Protein AF-A0A7X7JUJ4-F1 (afdb_monomer_lite)

Sequence (85 aa):
MKHKYHLPDAAWAIAHQQDGVISHKQVSAFGFTRNAIQRVLDDRILWQVTRGLYSVSPDPGWRGLAWGGVILGGDGAALGGRSAG

Structure (mmCIF, N/CA/C/O backbone):
data_AF-A0A7X7JUJ4-F1
#
_entry.id   AF-A0A7X7JUJ4-F1
#
loop_
_atom_site.group_PDB
_atom_site.id
_atom_site.type_symbol
_atom_site.label_atom_id
_atom_site.label_alt_id
_atom_site.label_comp_id
_atom_site.label_asym_id
_atom_site.label_entity_id
_atom_site.label_seq_id
_atom_site.pdbx_PDB_ins_code
_atom_site.Cartn_x
_atom_site.Cartn_y
_atom_site.Cartn_z
_atom_site.occupancy
_atom_site.B_iso_or_equiv
_atom_site.auth_seq_id
_atom_site.auth_comp_id
_atom_site.auth_asym_id
_atom_site.auth_atom_id
_atom_site.pdbx_PDB_model_num
ATOM 1 N N . MET A 1 1 ? -6.370 11.921 24.123 1.00 39.56 1 MET A N 1
ATOM 2 C CA . MET A 1 1 ? -5.219 11.124 23.637 1.00 39.56 1 MET A CA 1
ATOM 3 C C . MET A 1 1 ? -5.567 10.606 22.246 1.00 39.56 1 MET A C 1
ATOM 5 O O . MET A 1 1 ? -6.577 9.931 22.111 1.00 39.56 1 MET A O 1
ATOM 9 N N . LYS A 1 2 ? -4.840 11.019 21.197 1.00 46.22 2 LYS A N 1
ATOM 10 C CA . LYS A 1 2 ? -5.119 10.600 19.811 1.00 46.22 2 LYS A CA 1
ATOM 11 C C . LYS A 1 2 ? -4.566 9.186 19.609 1.00 46.22 2 LYS A C 1
ATOM 13 O O . LYS A 1 2 ? -3.361 8.995 19.736 1.00 46.22 2 LYS A O 1
ATOM 18 N N . HIS A 1 3 ? -5.430 8.216 19.315 1.00 48.41 3 HIS A N 1
ATOM 19 C CA . HIS A 1 3 ? -5.006 6.905 18.823 1.00 48.41 3 HIS A CA 1
ATOM 20 C C . HIS A 1 3 ? -4.240 7.156 17.517 1.00 48.41 3 HIS A C 1
ATOM 22 O O . HIS A 1 3 ? -4.852 7.579 16.536 1.00 48.41 3 HIS A O 1
ATOM 28 N N . LYS A 1 4 ? -2.910 6.990 17.517 1.00 56.38 4 LYS A N 1
ATOM 29 C CA . LYS A 1 4 ? -2.144 6.929 16.268 1.00 56.38 4 LYS A CA 1
ATOM 30 C C . LYS A 1 4 ? -2.661 5.685 15.557 1.00 56.38 4 LYS A C 1
ATOM 32 O O . LYS A 1 4 ? -2.443 4.581 16.052 1.00 56.38 4 LYS A O 1
ATOM 37 N N . TYR A 1 5 ? -3.444 5.855 14.497 1.00 65.00 5 TYR A N 1
ATOM 38 C CA . TYR A 1 5 ? -3.828 4.715 13.676 1.00 65.00 5 TYR A CA 1
ATOM 39 C C . TYR A 1 5 ? -2.535 4.126 13.137 1.00 65.00 5 TYR A C 1
ATOM 41 O O . TYR A 1 5 ? -1.774 4.845 12.520 1.00 65.00 5 TYR A O 1
ATOM 49 N N . HIS A 1 6 ? -2.237 2.868 13.421 1.00 76.06 6 HIS A N 1
ATOM 50 C CA . HIS A 1 6 ? -1.103 2.194 12.803 1.00 76.06 6 HIS A CA 1
ATOM 51 C C . HIS A 1 6 ? -1.629 1.329 11.659 1.00 76.06 6 HI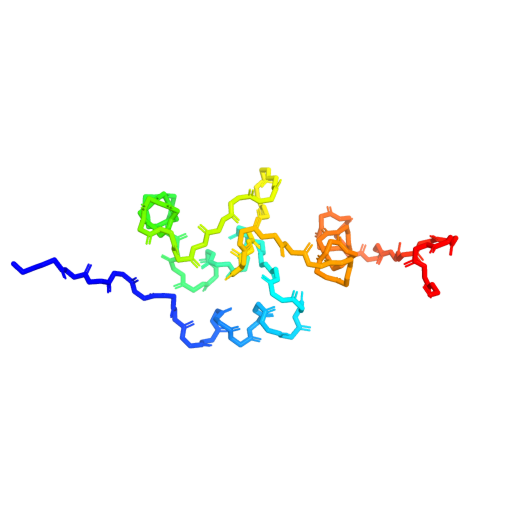S A C 1
ATOM 53 O O . HIS A 1 6 ? -2.701 0.720 11.761 1.00 76.06 6 HIS A O 1
ATOM 59 N N . LEU A 1 7 ? -0.880 1.254 10.566 1.00 83.44 7 LEU A N 1
ATOM 60 C CA . LEU A 1 7 ? -1.099 0.186 9.601 1.00 83.44 7 LEU A CA 1
ATOM 61 C C . LEU A 1 7 ? -0.768 -1.152 10.307 1.00 83.44 7 LEU A C 1
ATOM 63 O O . LEU A 1 7 ? 0.241 -1.201 11.009 1.00 83.44 7 LEU A O 1
ATOM 67 N N . PRO A 1 8 ? -1.595 -2.207 10.201 1.00 89.19 8 PRO A N 1
ATOM 68 C CA . PRO A 1 8 ? -1.287 -3.514 10.770 1.00 89.19 8 PRO A CA 1
ATOM 69 C C . PRO A 1 8 ? 0.038 -4.047 10.231 1.00 89.19 8 PRO A C 1
ATOM 71 O O . PRO A 1 8 ? 0.334 -3.856 9.050 1.00 89.19 8 PRO A O 1
ATOM 74 N N . ASP A 1 9 ? 0.781 -4.788 11.049 1.00 90.56 9 ASP A N 1
ATOM 75 C CA . ASP A 1 9 ? 2.091 -5.335 10.665 1.00 90.56 9 ASP A CA 1
ATOM 76 C C . ASP A 1 9 ? 2.026 -6.170 9.379 1.00 90.56 9 ASP A C 1
ATOM 78 O O . ASP A 1 9 ? 2.905 -6.085 8.527 1.00 90.56 9 ASP A O 1
ATOM 82 N N . ALA A 1 10 ? 0.937 -6.918 9.176 1.00 91.62 10 ALA A N 1
ATOM 83 C CA . ALA A 1 10 ? 0.723 -7.694 7.955 1.00 91.62 10 ALA A CA 1
ATOM 84 C C . ALA A 1 10 ? 0.539 -6.815 6.701 1.00 91.62 10 ALA A C 1
ATOM 86 O O . ALA A 1 10 ? 1.030 -7.156 5.624 1.00 91.62 10 ALA A O 1
ATOM 87 N N . ALA A 1 11 ? -0.127 -5.665 6.831 1.00 92.19 11 ALA A N 1
ATOM 88 C CA . ALA A 1 11 ? -0.279 -4.710 5.736 1.00 92.19 11 ALA A CA 1
ATOM 89 C C . ALA A 1 11 ? 1.047 -3.987 5.446 1.00 92.19 11 ALA A C 1
ATOM 91 O O . ALA A 1 11 ? 1.395 -3.799 4.281 1.00 92.19 11 ALA A O 1
ATOM 92 N N . TRP A 1 12 ? 1.821 -3.659 6.486 1.00 93.00 12 TRP A N 1
ATOM 93 C CA . TRP A 1 12 ? 3.194 -3.168 6.340 1.00 93.00 12 TRP A CA 1
ATOM 94 C C . TRP A 1 12 ? 4.085 -4.172 5.609 1.00 93.00 12 TRP A C 1
ATOM 96 O O . TRP A 1 12 ? 4.793 -3.798 4.676 1.00 93.00 12 TRP A O 1
ATOM 106 N N . ALA A 1 13 ? 4.027 -5.449 5.988 1.00 94.00 13 ALA A N 1
ATOM 107 C CA . ALA A 1 13 ? 4.817 -6.502 5.363 1.00 94.00 13 ALA A CA 1
ATOM 108 C C . ALA A 1 13 ? 4.497 -6.654 3.869 1.00 94.00 13 ALA A C 1
ATOM 110 O O . ALA A 1 13 ? 5.415 -6.778 3.061 1.00 94.00 13 ALA A O 1
ATOM 111 N N . ILE A 1 14 ? 3.216 -6.591 3.488 1.00 94.75 14 ILE A N 1
ATOM 112 C CA . ILE A 1 14 ? 2.806 -6.619 2.077 1.00 94.75 14 ILE A CA 1
ATOM 113 C C . ILE A 1 14 ? 3.338 -5.402 1.328 1.00 94.75 14 ILE A C 1
ATOM 115 O O . ILE A 1 14 ? 3.937 -5.571 0.269 1.00 94.75 14 ILE A O 1
ATOM 119 N N . ALA A 1 15 ? 3.182 -4.199 1.889 1.00 94.81 15 ALA A N 1
ATOM 120 C CA . ALA A 1 15 ? 3.707 -2.994 1.261 1.00 94.81 15 ALA A CA 1
ATOM 121 C C . ALA A 1 15 ? 5.221 -3.112 1.030 1.00 94.81 15 ALA A C 1
ATOM 123 O O . ALA A 1 15 ? 5.695 -2.846 -0.067 1.00 94.81 15 ALA A O 1
ATOM 124 N N . HIS A 1 16 ? 5.981 -3.595 2.017 1.00 94.00 16 HIS A N 1
ATOM 125 C CA . HIS A 1 16 ? 7.423 -3.810 1.876 1.00 94.00 16 HIS A CA 1
ATOM 126 C C . HIS A 1 16 ? 7.795 -4.855 0.818 1.00 94.00 16 HIS A C 1
ATOM 128 O O . HIS A 1 16 ? 8.741 -4.635 0.065 1.00 94.00 16 HIS A O 1
ATOM 134 N N . GLN A 1 17 ? 7.057 -5.965 0.717 1.00 94.31 17 GLN A N 1
ATOM 135 C CA . GLN A 1 17 ? 7.275 -6.963 -0.341 1.00 94.31 17 GLN A CA 1
ATOM 136 C C . GLN A 1 17 ? 7.028 -6.390 -1.743 1.00 94.31 17 GLN A C 1
ATOM 138 O O . GLN A 1 17 ? 7.628 -6.846 -2.714 1.00 94.31 17 GLN A O 1
ATOM 143 N N . GLN A 1 18 ? 6.178 -5.369 -1.837 1.00 95.00 18 GLN A N 1
ATOM 144 C CA . GLN A 1 18 ? 5.823 -4.662 -3.065 1.00 95.00 18 GLN A CA 1
ATOM 145 C C . GLN A 1 18 ? 6.554 -3.317 -3.190 1.00 95.00 18 GLN A C 1
ATOM 147 O O . GLN A 1 18 ? 6.044 -2.383 -3.799 1.00 95.00 18 GLN A O 1
ATOM 152 N N . ASP A 1 19 ? 7.748 -3.203 -2.602 1.00 95.88 19 ASP A N 1
ATOM 153 C CA . ASP A 1 19 ? 8.612 -2.017 -2.698 1.00 95.88 19 ASP A CA 1
ATOM 154 C C . ASP A 1 19 ? 7.923 -0.713 -2.242 1.00 95.88 19 ASP A C 1
ATOM 156 O O . ASP A 1 19 ? 8.034 0.358 -2.835 1.00 95.88 19 ASP A O 1
ATOM 160 N N . GLY A 1 20 ? 7.169 -0.820 -1.152 1.00 95.75 20 GLY A N 1
ATOM 161 C CA . GLY A 1 20 ? 6.540 0.297 -0.461 1.00 95.75 20 GLY A CA 1
ATOM 162 C C . GLY A 1 20 ? 5.150 0.682 -0.960 1.00 95.75 20 GLY A C 1
ATOM 163 O O . GLY A 1 20 ? 4.604 1.655 -0.439 1.00 95.75 20 GLY A O 1
ATOM 164 N N . VAL A 1 21 ? 4.547 -0.048 -1.906 1.00 97.12 21 VAL A N 1
ATOM 165 C CA . VAL A 1 21 ? 3.178 0.232 -2.378 1.00 97.12 21 VAL A CA 1
ATOM 166 C C . VAL A 1 21 ? 2.171 -0.844 -1.982 1.00 97.12 21 VAL A C 1
ATOM 168 O O . VAL A 1 21 ? 2.505 -2.011 -1.836 1.00 97.12 21 VAL A O 1
ATOM 171 N N . ILE A 1 22 ? 0.908 -0.455 -1.813 1.00 96.12 22 ILE A N 1
ATOM 172 C CA . ILE A 1 22 ? -0.187 -1.360 -1.452 1.00 96.12 22 ILE A CA 1
ATOM 173 C C . ILE A 1 22 ? -1.515 -0.873 -2.040 1.00 96.12 22 ILE A C 1
ATOM 175 O O . ILE A 1 22 ? -1.798 0.326 -2.090 1.00 96.12 22 ILE A O 1
ATOM 179 N N . SER A 1 23 ? -2.359 -1.797 -2.496 1.00 96.00 23 SER A N 1
ATOM 180 C CA . SER A 1 23 ? -3.681 -1.459 -3.038 1.00 96.00 23 SER A CA 1
ATOM 181 C C . SER A 1 23 ? -4.753 -1.307 -1.967 1.00 96.00 23 SER A C 1
ATOM 183 O O . SER A 1 23 ? -4.691 -1.901 -0.889 1.00 96.00 23 SER A O 1
ATOM 185 N N . HIS A 1 24 ? -5.827 -0.607 -2.333 1.00 94.06 24 HIS A N 1
ATOM 186 C CA . HIS A 1 24 ? -7.070 -0.558 -1.566 1.00 94.06 24 HIS A CA 1
ATOM 187 C C . HIS A 1 24 ? -7.606 -1.958 -1.240 1.00 94.06 24 HIS A C 1
ATOM 189 O O . HIS A 1 24 ? -7.980 -2.222 -0.102 1.00 94.06 24 HIS A O 1
ATOM 195 N N . LYS A 1 25 ? -7.623 -2.880 -2.214 1.00 93.06 25 LYS A N 1
ATOM 196 C CA . LYS A 1 25 ? -8.113 -4.253 -2.005 1.00 93.06 25 LYS A CA 1
ATOM 197 C C . LYS A 1 25 ? -7.313 -4.974 -0.915 1.00 93.06 25 LYS A C 1
ATOM 199 O O . LYS A 1 25 ? -7.908 -5.641 -0.074 1.00 93.06 25 LYS A O 1
ATOM 204 N N . GLN A 1 26 ? -5.990 -4.810 -0.908 1.00 94.12 26 GLN A N 1
ATOM 205 C CA . GLN A 1 26 ? -5.111 -5.435 0.081 1.00 94.12 26 GLN A CA 1
ATOM 206 C C . GLN A 1 26 ? -5.295 -4.838 1.475 1.00 94.12 26 GLN A C 1
ATOM 208 O O . GLN A 1 26 ? -5.489 -5.595 2.418 1.00 94.12 26 GLN A O 1
ATOM 213 N N . VAL A 1 27 ? -5.314 -3.507 1.630 1.00 92.75 27 VAL A N 1
ATOM 214 C CA . VAL A 1 27 ? -5.565 -2.911 2.957 1.00 92.75 27 VAL A CA 1
ATOM 215 C C . VAL A 1 27 ? -6.963 -3.260 3.475 1.00 92.75 27 VAL A C 1
ATOM 217 O O . VAL A 1 27 ? -7.123 -3.568 4.657 1.00 92.75 27 VAL A O 1
ATOM 220 N N . SER A 1 28 ? -7.980 -3.295 2.606 1.00 92.12 28 SER A N 1
ATOM 221 C CA . SER A 1 28 ? -9.339 -3.686 2.994 1.00 92.12 28 SER A CA 1
ATOM 222 C C . SER A 1 28 ? -9.442 -5.146 3.439 1.00 92.12 28 SER A C 1
ATOM 224 O O . SER A 1 28 ? -10.275 -5.440 4.293 1.00 92.12 28 SER A O 1
ATOM 226 N N . ALA A 1 29 ? -8.578 -6.043 2.950 1.00 92.88 29 ALA A N 1
ATOM 227 C CA . ALA A 1 29 ? -8.503 -7.421 3.443 1.00 92.88 29 ALA A CA 1
ATOM 228 C C . ALA A 1 29 ? -8.074 -7.502 4.924 1.00 92.88 29 ALA A C 1
ATOM 230 O O . ALA A 1 29 ? -8.398 -8.473 5.601 1.00 92.88 29 ALA A O 1
ATOM 231 N N . PHE A 1 30 ? -7.427 -6.455 5.451 1.00 90.62 30 PHE A N 1
ATOM 232 C CA . PHE A 1 30 ? -7.095 -6.300 6.874 1.00 90.62 30 PHE A CA 1
ATOM 233 C C . PHE A 1 30 ? -8.115 -5.454 7.651 1.00 90.62 30 PHE A C 1
ATOM 235 O O . PHE A 1 30 ? -7.822 -4.975 8.744 1.00 90.62 30 PHE A O 1
ATOM 242 N N . GLY A 1 31 ? -9.308 -5.227 7.093 1.00 88.50 31 GLY A N 1
ATOM 243 C CA . GLY A 1 31 ? -10.376 -4.474 7.752 1.00 88.50 31 GLY A CA 1
ATOM 244 C C . GLY A 1 31 ? -10.283 -2.952 7.597 1.00 88.50 31 GLY A C 1
ATOM 245 O O . GLY A 1 31 ? -11.009 -2.226 8.279 1.00 88.50 31 GLY A O 1
ATOM 246 N N . PHE A 1 32 ? -9.434 -2.434 6.698 1.00 90.81 32 PHE A N 1
ATOM 247 C CA . PHE A 1 32 ? -9.405 -0.997 6.418 1.00 90.81 32 PHE A CA 1
ATOM 248 C C . PHE A 1 32 ? -10.650 -0.573 5.642 1.00 90.81 32 PHE A C 1
ATOM 250 O O . PHE A 1 32 ? -10.817 -0.864 4.454 1.00 90.81 32 PHE A O 1
ATOM 257 N N . THR A 1 33 ? -11.513 0.162 6.335 1.00 90.75 33 THR A N 1
ATOM 258 C CA . THR A 1 33 ? -12.638 0.878 5.737 1.00 90.75 33 THR A CA 1
ATOM 259 C C . THR A 1 33 ? -12.157 2.150 5.042 1.00 90.75 33 THR A C 1
ATOM 261 O O . THR A 1 33 ? -11.072 2.660 5.320 1.00 90.75 33 THR A O 1
ATOM 264 N N . ARG A 1 34 ? -13.008 2.739 4.195 1.00 89.50 34 ARG A N 1
ATOM 265 C CA . ARG A 1 34 ? -12.730 4.031 3.546 1.00 89.50 34 ARG A CA 1
ATOM 266 C C . ARG A 1 34 ? -12.344 5.127 4.547 1.00 89.50 34 ARG A C 1
ATOM 268 O O . ARG A 1 34 ? -11.435 5.904 4.279 1.00 89.50 34 ARG A O 1
ATOM 275 N N . ASN A 1 35 ? -13.007 5.167 5.703 1.00 91.69 35 ASN A N 1
ATOM 276 C CA . ASN A 1 35 ? -12.730 6.158 6.744 1.00 91.69 35 ASN A CA 1
ATOM 277 C C . ASN A 1 35 ? -11.383 5.897 7.431 1.00 91.69 35 ASN A C 1
ATOM 279 O O . ASN A 1 35 ? -10.660 6.844 7.722 1.00 91.69 35 ASN A O 1
ATOM 283 N N . ALA A 1 36 ? -11.025 4.627 7.660 1.00 91.56 36 ALA A N 1
ATOM 284 C CA . ALA A 1 36 ? -9.713 4.265 8.195 1.00 91.56 36 ALA A CA 1
ATOM 285 C C . ALA A 1 36 ? -8.590 4.637 7.215 1.00 91.56 36 ALA A C 1
ATOM 287 O O . ALA A 1 36 ? -7.580 5.192 7.635 1.00 91.56 36 ALA A O 1
ATOM 288 N N . ILE A 1 37 ? -8.803 4.403 5.914 1.00 91.94 37 ILE A N 1
ATOM 289 C CA . ILE A 1 37 ? -7.870 4.803 4.853 1.00 91.94 37 ILE A CA 1
ATOM 290 C C . ILE A 1 37 ? -7.702 6.321 4.833 1.00 91.94 37 ILE A C 1
ATOM 292 O O . ILE A 1 37 ? -6.577 6.801 4.883 1.00 91.94 37 ILE A O 1
ATOM 296 N N . GLN A 1 38 ? -8.802 7.081 4.814 1.00 92.50 38 GLN A N 1
ATOM 297 C CA . GLN A 1 38 ? -8.722 8.543 4.834 1.00 92.50 38 GLN A CA 1
ATOM 298 C C . GLN A 1 38 ? -7.912 9.031 6.036 1.00 92.50 38 GLN A C 1
ATOM 300 O O . GLN A 1 38 ? -7.039 9.874 5.892 1.00 92.50 38 GLN A O 1
ATOM 305 N N . ARG A 1 39 ? -8.126 8.423 7.203 1.00 91.69 39 ARG A N 1
ATOM 306 C CA . ARG A 1 39 ? -7.413 8.796 8.419 1.00 91.69 39 ARG A CA 1
ATOM 307 C C . ARG A 1 39 ? -5.914 8.512 8.357 1.00 91.69 39 ARG A C 1
ATOM 309 O O . ARG A 1 39 ? -5.142 9.354 8.792 1.00 91.69 39 ARG A O 1
ATOM 316 N N . VAL A 1 40 ? -5.483 7.381 7.789 1.00 92.31 40 VAL A N 1
ATOM 317 C CA . VAL A 1 40 ? -4.040 7.118 7.608 1.00 92.31 40 VAL A CA 1
ATOM 318 C C . VAL A 1 40 ? -3.399 7.989 6.523 1.00 92.31 40 VAL A C 1
ATOM 320 O O . VAL A 1 40 ? -2.197 8.240 6.599 1.00 92.31 40 VAL A O 1
ATOM 323 N N . LEU A 1 41 ? -4.175 8.484 5.552 1.00 93.75 41 LEU A N 1
ATOM 324 C CA . LEU A 1 41 ? -3.713 9.511 4.611 1.00 93.75 41 LEU A CA 1
ATOM 325 C C . LEU A 1 41 ? -3.549 10.866 5.314 1.00 93.75 41 LEU A C 1
ATOM 327 O O . LEU A 1 41 ? -2.514 11.514 5.171 1.00 93.75 41 LEU A O 1
ATOM 331 N N . ASP A 1 42 ? -4.536 11.266 6.119 1.00 94.38 42 ASP A N 1
ATOM 332 C CA . ASP A 1 42 ? -4.514 12.521 6.880 1.00 94.38 42 ASP A CA 1
ATOM 333 C C . ASP A 1 42 ? -3.363 12.534 7.904 1.00 94.38 42 ASP A C 1
ATOM 335 O O . ASP A 1 42 ? -2.665 13.539 8.056 1.00 94.38 42 ASP A O 1
ATOM 339 N N . ASP A 1 43 ? -3.114 11.391 8.551 1.00 92.69 43 ASP A N 1
ATOM 340 C CA . ASP A 1 43 ? -2.016 11.182 9.501 1.00 92.69 43 ASP A CA 1
ATOM 341 C C . ASP A 1 43 ? -0.646 10.988 8.809 1.00 92.69 43 ASP A C 1
ATOM 343 O O . ASP A 1 43 ? 0.367 10.837 9.495 1.00 92.69 43 ASP A O 1
ATOM 347 N N . ARG A 1 44 ? -0.588 11.024 7.466 1.00 93.81 44 ARG A N 1
ATOM 348 C CA . ARG A 1 44 ? 0.627 10.842 6.641 1.00 93.81 44 ARG A CA 1
ATOM 349 C C . ARG A 1 44 ? 1.390 9.552 6.944 1.00 93.81 44 ARG A C 1
ATOM 351 O O . ARG A 1 44 ? 2.615 9.536 7.026 1.00 93.81 44 ARG A O 1
ATOM 358 N N . ILE A 1 45 ? 0.646 8.474 7.135 1.00 93.56 45 ILE A N 1
ATOM 359 C CA . ILE A 1 45 ? 1.183 7.114 7.272 1.00 93.56 45 ILE A CA 1
ATOM 360 C C . ILE A 1 45 ? 1.220 6.438 5.906 1.00 93.56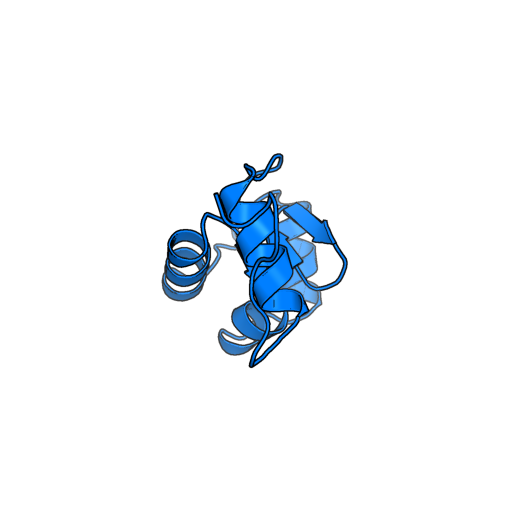 45 ILE A C 1
ATOM 362 O O . ILE A 1 45 ? 2.125 5.661 5.615 1.00 93.56 45 ILE A O 1
ATOM 366 N N . LEU A 1 46 ? 0.234 6.759 5.071 1.00 94.81 46 LEU A N 1
ATOM 367 C CA . LEU A 1 46 ? 0.221 6.428 3.659 1.00 94.81 46 LEU A CA 1
ATOM 368 C C . LEU A 1 46 ? 0.104 7.705 2.829 1.00 94.81 46 LEU A C 1
ATOM 370 O O . LEU A 1 46 ? -0.478 8.701 3.258 1.00 94.81 46 LEU A O 1
ATOM 374 N N . TRP A 1 47 ? 0.594 7.629 1.600 1.00 96.62 47 TRP A N 1
ATOM 375 C CA . TRP A 1 47 ? 0.436 8.642 0.569 1.00 96.62 47 TRP A CA 1
ATOM 376 C C . TRP A 1 47 ? -0.301 8.039 -0.614 1.00 96.62 47 TRP A C 1
ATOM 378 O O . TRP A 1 47 ? -0.060 6.897 -1.003 1.00 96.62 47 TRP A O 1
ATOM 388 N N . GLN A 1 48 ? -1.230 8.792 -1.189 1.00 96.44 48 GLN A N 1
ATOM 389 C CA . GLN A 1 48 ? -1.948 8.337 -2.368 1.00 96.44 48 GLN A CA 1
ATOM 390 C C . GLN A 1 48 ? -1.061 8.495 -3.606 1.00 96.44 48 GLN A C 1
ATOM 392 O O . GLN A 1 48 ? -0.683 9.611 -3.948 1.00 96.44 48 GLN A O 1
ATOM 397 N N . VAL A 1 49 ? -0.776 7.386 -4.294 1.00 95.56 49 VAL A N 1
ATOM 398 C CA . VAL A 1 49 ? -0.063 7.399 -5.584 1.00 95.56 49 VAL A CA 1
ATOM 399 C C . VAL A 1 49 ? -1.059 7.658 -6.712 1.00 95.56 49 VAL A C 1
ATOM 401 O O . VAL A 1 49 ? -0.887 8.547 -7.537 1.00 95.56 49 VAL A O 1
ATOM 404 N N . THR A 1 50 ? -2.153 6.896 -6.714 1.00 94.12 50 THR A N 1
ATOM 405 C CA . THR A 1 50 ? -3.322 7.098 -7.578 1.00 94.12 50 THR A CA 1
ATOM 406 C C . THR A 1 50 ? -4.561 6.524 -6.889 1.00 94.12 50 THR A C 1
ATOM 408 O O . THR A 1 50 ? -4.496 6.008 -5.771 1.00 94.12 50 THR A O 1
ATOM 411 N N . ARG A 1 51 ? -5.743 6.636 -7.496 1.00 90.94 51 ARG A N 1
ATOM 412 C CA . ARG A 1 51 ? -6.966 6.067 -6.922 1.00 90.94 51 ARG A CA 1
ATOM 413 C C . ARG A 1 51 ? -6.809 4.552 -6.746 1.00 90.94 51 ARG A C 1
ATOM 415 O O . ARG A 1 51 ? -6.665 3.823 -7.717 1.00 90.94 51 ARG A O 1
ATOM 422 N N . GLY A 1 52 ? -6.904 4.094 -5.499 1.00 92.44 52 GLY A N 1
ATOM 423 C CA . GLY A 1 52 ? -6.830 2.673 -5.154 1.00 92.44 52 GLY A CA 1
ATOM 424 C C . GLY A 1 52 ? -5.414 2.125 -4.951 1.00 92.44 52 GLY A C 1
ATOM 425 O O . GLY A 1 52 ? -5.295 0.935 -4.668 1.00 92.44 52 GLY A O 1
ATOM 426 N N . LEU A 1 53 ? -4.378 2.967 -5.042 1.00 95.94 53 LEU A N 1
ATOM 427 C CA . LEU A 1 53 ? -2.984 2.60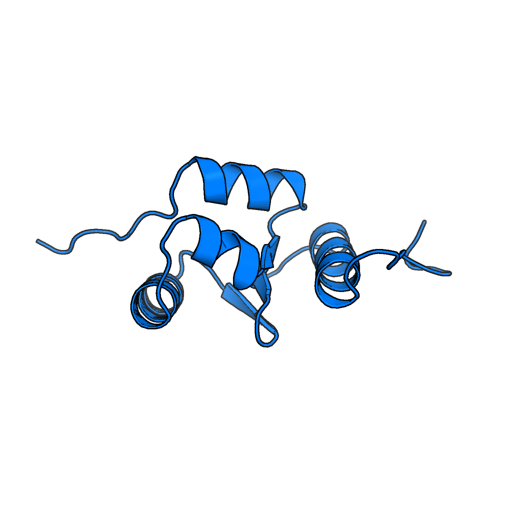9 -4.782 1.00 95.94 53 LEU A CA 1
ATOM 428 C C . LEU A 1 53 ? -2.343 3.619 -3.826 1.00 95.94 53 LEU A C 1
ATOM 430 O O . LEU A 1 53 ? -2.407 4.834 -4.038 1.00 95.94 53 LEU A O 1
ATOM 434 N N . TYR A 1 54 ? -1.693 3.099 -2.795 1.00 97.00 54 TYR A N 1
ATOM 435 C CA . TYR A 1 54 ? -1.078 3.875 -1.729 1.00 97.00 54 TYR A CA 1
ATOM 436 C C . TYR A 1 54 ? 0.391 3.491 -1.566 1.00 97.00 54 TYR A C 1
ATOM 438 O O . TYR A 1 54 ? 0.787 2.387 -1.927 1.00 97.00 54 TYR A O 1
ATOM 446 N N . SER A 1 55 ? 1.182 4.402 -1.013 1.00 96.81 55 SER A N 1
ATOM 447 C CA . SER A 1 55 ? 2.609 4.241 -0.745 1.00 96.81 55 SER A CA 1
ATOM 448 C C . SER A 1 55 ? 2.909 4.534 0.721 1.00 96.81 55 SER A C 1
ATOM 450 O O . SER A 1 55 ? 2.251 5.381 1.321 1.00 96.81 55 SER A O 1
ATOM 452 N N . VAL A 1 56 ? 3.915 3.871 1.287 1.00 95.25 56 VAL A N 1
ATOM 453 C CA . VAL A 1 56 ? 4.475 4.163 2.623 1.00 95.25 56 VAL A CA 1
ATOM 454 C C . VAL A 1 56 ? 5.542 5.268 2.596 1.00 95.25 56 VAL A C 1
ATOM 456 O O . VAL A 1 56 ? 6.123 5.600 3.625 1.00 95.25 56 VAL A O 1
ATOM 459 N N . SER A 1 57 ? 5.813 5.828 1.414 1.00 94.06 57 SER A N 1
ATOM 460 C CA . SER A 1 57 ? 6.679 6.989 1.181 1.00 94.06 57 SER A CA 1
ATOM 461 C C . SER A 1 57 ? 5.932 8.043 0.349 1.00 94.06 57 SER A C 1
ATOM 463 O O . SER A 1 57 ? 5.209 7.663 -0.579 1.00 94.06 57 SER A O 1
ATOM 465 N N . PRO A 1 58 ? 6.116 9.353 0.607 1.00 94.88 58 PRO A N 1
ATOM 466 C CA . PRO A 1 58 ? 5.571 10.414 -0.245 1.00 94.88 58 PRO A CA 1
ATOM 467 C C . PRO A 1 58 ? 6.106 10.382 -1.680 1.00 94.88 58 PRO A C 1
ATOM 469 O O . PRO A 1 58 ? 5.430 10.864 -2.582 1.00 94.88 58 PRO A O 1
ATOM 472 N N . ASP A 1 59 ? 7.298 9.821 -1.875 1.00 94.38 59 ASP A N 1
ATOM 473 C CA . ASP A 1 59 ? 7.963 9.701 -3.169 1.00 94.38 59 ASP A CA 1
ATOM 474 C C . ASP A 1 59 ? 8.385 8.234 -3.366 1.00 94.38 59 ASP A C 1
ATOM 476 O O . ASP A 1 59 ? 9.447 7.819 -2.885 1.00 94.38 59 ASP A O 1
ATOM 480 N N . PRO A 1 60 ? 7.506 7.379 -3.924 1.00 93.25 60 PRO A N 1
ATOM 481 C CA . PRO A 1 60 ? 7.861 5.998 -4.215 1.00 93.25 60 PRO A CA 1
ATOM 482 C C . PRO A 1 60 ? 8.877 5.956 -5.358 1.00 93.25 60 PRO A C 1
ATOM 484 O O . PRO A 1 60 ? 8.668 6.533 -6.424 1.00 93.25 60 PRO A O 1
ATOM 487 N N . GLY A 1 61 ? 9.965 5.215 -5.152 1.00 93.56 61 GLY A N 1
ATOM 488 C CA . GLY A 1 61 ? 10.952 4.981 -6.199 1.00 93.56 61 GLY A CA 1
ATOM 489 C C . GLY A 1 61 ? 10.374 4.201 -7.384 1.00 93.56 61 GLY A C 1
ATOM 490 O O . GLY A 1 61 ? 9.267 3.658 -7.340 1.00 93.56 61 GLY A O 1
ATOM 491 N N . TRP A 1 62 ? 11.166 4.087 -8.450 1.00 93.25 62 TRP A N 1
ATOM 492 C CA . TRP A 1 62 ? 10.751 3.405 -9.680 1.00 93.25 62 TRP A CA 1
ATOM 493 C C . TRP A 1 62 ? 10.222 1.981 -9.444 1.00 93.25 62 TRP A C 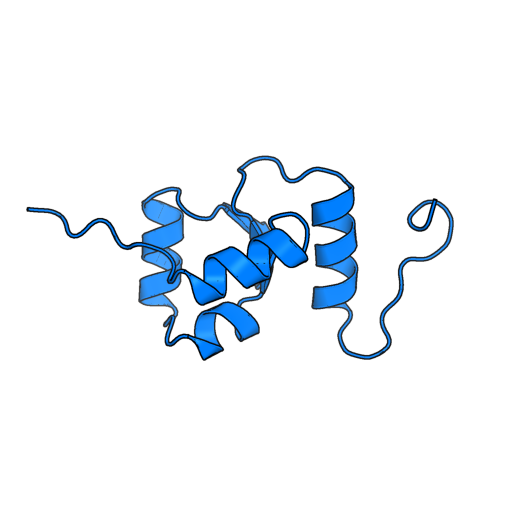1
ATOM 495 O O . TRP A 1 62 ? 9.224 1.602 -10.048 1.00 93.25 62 TRP A O 1
ATOM 505 N N . ARG A 1 63 ? 10.840 1.208 -8.540 1.00 93.19 63 ARG A N 1
ATOM 506 C CA . ARG A 1 63 ? 10.427 -0.173 -8.235 1.00 93.19 63 ARG A CA 1
ATOM 507 C C . ARG A 1 63 ? 9.029 -0.215 -7.611 1.00 93.19 63 ARG A C 1
ATOM 509 O O . ARG A 1 63 ? 8.204 -1.016 -8.046 1.00 93.19 63 ARG A O 1
ATOM 516 N N . GLY A 1 64 ? 8.732 0.683 -6.671 1.00 92.81 64 GLY A N 1
ATOM 517 C CA . GLY A 1 64 ? 7.389 0.866 -6.115 1.00 92.81 64 GLY A CA 1
ATOM 518 C C . GLY A 1 64 ? 6.361 1.286 -7.170 1.00 92.81 64 GLY A C 1
ATOM 519 O O . GLY A 1 64 ? 5.262 0.736 -7.222 1.00 92.81 64 GLY A O 1
ATOM 520 N N . LEU A 1 65 ? 6.718 2.200 -8.079 1.00 93.81 65 LEU A N 1
ATOM 521 C CA . LEU A 1 65 ? 5.841 2.582 -9.196 1.00 93.81 65 LEU A CA 1
ATOM 522 C C . LEU A 1 65 ? 5.582 1.413 -10.159 1.00 93.81 65 LEU A C 1
ATOM 524 O O . LEU A 1 65 ? 4.450 1.217 -10.605 1.00 93.81 65 LEU A O 1
ATOM 528 N N . ALA A 1 66 ? 6.607 0.615 -10.447 1.00 94.12 66 ALA A N 1
ATOM 529 C CA . ALA A 1 66 ? 6.515 -0.566 -11.291 1.00 94.12 66 ALA A CA 1
ATOM 530 C C . ALA A 1 66 ? 5.597 -1.632 -10.662 1.00 94.12 66 ALA A C 1
ATOM 532 O O . ALA A 1 66 ? 4.677 -2.124 -11.320 1.00 94.12 66 ALA A O 1
ATOM 533 N N . TRP A 1 67 ? 5.756 -1.903 -9.363 1.00 93.88 67 TRP A N 1
ATOM 534 C CA . TRP A 1 67 ? 4.809 -2.717 -8.595 1.00 93.88 67 TRP A CA 1
ATOM 535 C C . TRP A 1 67 ? 3.393 -2.154 -8.644 1.00 93.88 67 TRP A C 1
ATOM 537 O O . TRP A 1 67 ? 2.445 -2.904 -8.864 1.00 93.88 67 TRP A O 1
ATOM 547 N N . GLY A 1 68 ? 3.243 -0.837 -8.509 1.00 92.56 68 GLY A N 1
ATOM 548 C CA . GLY A 1 68 ? 1.965 -0.149 -8.655 1.00 92.56 68 GLY A CA 1
ATOM 549 C C . GLY A 1 68 ? 1.287 -0.450 -9.990 1.00 92.56 68 GLY A C 1
ATOM 550 O O . GLY A 1 68 ? 0.098 -0.763 -10.017 1.00 92.56 68 GLY A O 1
ATOM 551 N N . GLY A 1 69 ? 2.051 -0.430 -11.084 1.00 90.81 69 GLY A N 1
ATOM 552 C CA . GLY A 1 69 ? 1.576 -0.808 -12.415 1.00 90.81 69 GLY A CA 1
ATOM 553 C C . GLY A 1 69 ? 1.088 -2.257 -12.488 1.00 90.81 69 GLY A C 1
ATOM 554 O O . GLY A 1 69 ? -0.006 -2.501 -12.991 1.00 90.81 69 GLY A O 1
ATOM 555 N N . VAL A 1 70 ? 1.848 -3.205 -11.931 1.00 90.62 70 VAL A N 1
ATOM 556 C CA . VAL A 1 70 ? 1.460 -4.629 -11.879 1.00 90.62 70 VAL A CA 1
ATOM 557 C C . VAL A 1 70 ? 0.185 -4.824 -11.056 1.00 90.62 70 VAL A C 1
ATOM 559 O O . VAL A 1 70 ? -0.752 -5.476 -11.505 1.00 90.62 70 VA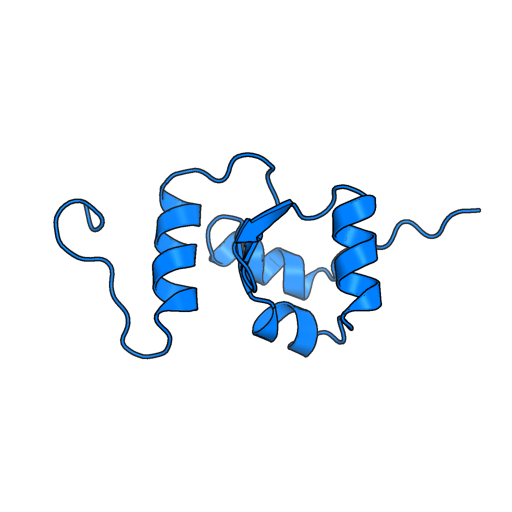L A O 1
ATOM 562 N N . ILE A 1 71 ? 0.108 -4.208 -9.874 1.00 91.19 71 ILE A N 1
ATOM 563 C CA . ILE A 1 71 ? -1.050 -4.318 -8.977 1.00 91.19 71 ILE A CA 1
ATOM 564 C C . ILE A 1 71 ? -2.318 -3.761 -9.633 1.00 91.19 71 ILE A C 1
ATOM 566 O O . ILE A 1 71 ? -3.386 -4.361 -9.522 1.00 91.19 71 ILE A O 1
ATOM 570 N N . LEU A 1 72 ? -2.212 -2.611 -10.303 1.00 90.19 72 LEU A N 1
ATOM 571 C CA . LEU A 1 72 ? -3.340 -1.981 -10.990 1.00 90.19 72 LEU A CA 1
ATOM 572 C C . LEU A 1 72 ? -3.741 -2.732 -12.263 1.00 90.19 72 LEU A C 1
ATOM 574 O O . LEU A 1 72 ? -4.921 -2.736 -12.609 1.00 90.19 72 LEU A O 1
ATOM 578 N N . GLY A 1 73 ? -2.782 -3.365 -12.940 1.00 86.69 73 GLY A N 1
ATOM 579 C CA . GLY A 1 73 ? -3.037 -4.202 -14.110 1.00 86.69 73 GLY A CA 1
ATOM 580 C C . GLY A 1 73 ? -3.746 -5.520 -13.776 1.00 86.69 73 GLY A C 1
ATOM 581 O O . GLY A 1 73 ? -4.432 -6.066 -14.636 1.00 86.69 73 GLY A O 1
ATOM 582 N N . GLY A 1 74 ? -3.639 -5.996 -12.532 1.00 84.69 74 GLY A N 1
ATOM 583 C CA . GLY A 1 74 ? -4.306 -7.210 -12.059 1.00 84.69 74 GLY A CA 1
ATOM 584 C C . GLY A 1 74 ? -3.609 -8.504 -12.489 1.00 84.69 74 GLY A C 1
ATOM 585 O O . GLY A 1 74 ? -2.453 -8.504 -12.914 1.00 84.69 74 GLY A O 1
ATOM 586 N N . ASP A 1 75 ? -4.311 -9.630 -12.345 1.00 78.06 75 ASP A N 1
ATOM 587 C CA . ASP A 1 75 ? -3.751 -10.953 -12.634 1.00 78.06 75 ASP A CA 1
ATOM 588 C C . ASP A 1 75 ? -3.355 -11.071 -14.116 1.00 78.06 75 ASP A C 1
ATOM 590 O O . ASP A 1 75 ? -4.172 -10.872 -15.015 1.00 78.06 75 ASP A O 1
ATOM 594 N N . GLY A 1 76 ? -2.083 -11.397 -14.364 1.00 73.56 76 GLY A N 1
ATOM 595 C CA . GLY A 1 76 ? -1.497 -11.481 -15.707 1.00 73.56 76 GLY A CA 1
ATOM 596 C C . GLY A 1 76 ? -0.808 -10.199 -16.187 1.00 73.56 76 GLY A C 1
ATOM 597 O O . GLY A 1 76 ? -0.182 -10.214 -17.247 1.00 73.56 76 GLY A O 1
ATOM 598 N N . ALA A 1 77 ? -0.867 -9.108 -15.419 1.00 79.31 77 ALA A N 1
ATOM 599 C CA . ALA A 1 77 ? -0.097 -7.912 -15.723 1.00 79.31 77 ALA A CA 1
ATOM 600 C C . ALA A 1 77 ? 1.405 -8.145 -15.515 1.00 79.31 77 ALA A C 1
ATOM 602 O O . ALA A 1 77 ? 1.840 -8.739 -14.528 1.00 79.31 77 ALA A O 1
ATOM 603 N N . ALA A 1 78 ? 2.205 -7.628 -16.442 1.00 75.50 78 ALA A N 1
ATOM 604 C CA . ALA A 1 78 ? 3.657 -7.670 -16.388 1.00 75.50 78 ALA A CA 1
ATOM 605 C C . ALA A 1 78 ? 4.236 -6.312 -16.790 1.00 75.50 78 ALA A C 1
ATOM 607 O O . ALA A 1 78 ? 3.626 -5.554 -17.549 1.00 75.50 78 ALA A O 1
ATOM 608 N N . LEU A 1 79 ? 5.436 -6.013 -16.296 1.00 74.19 79 LEU A N 1
ATOM 609 C CA . LEU A 1 79 ? 6.212 -4.872 -16.770 1.00 74.19 79 LEU A CA 1
ATOM 610 C C . LEU A 1 79 ? 6.724 -5.163 -18.181 1.00 74.19 79 LEU A C 1
ATOM 612 O O . LEU A 1 79 ? 7.236 -6.247 -18.452 1.00 74.19 79 LEU A O 1
ATOM 616 N N . GLY A 1 80 ? 6.594 -4.189 -19.079 1.00 71.69 80 GLY A N 1
ATOM 617 C CA . GLY A 1 80 ? 7.029 -4.308 -20.469 1.00 71.69 80 GLY A CA 1
ATOM 618 C C . GLY A 1 80 ? 8.139 -3.323 -20.833 1.00 71.69 80 GLY A C 1
ATOM 619 O O . GLY A 1 80 ? 8.260 -2.242 -20.253 1.00 71.69 80 GLY A O 1
ATOM 620 N N . GLY A 1 81 ? 8.925 -3.676 -21.853 1.00 75.00 81 GLY A N 1
ATOM 621 C CA . GLY A 1 81 ? 9.894 -2.778 -22.485 1.00 75.00 81 GLY A CA 1
ATOM 622 C C . GLY A 1 81 ? 10.949 -2.237 -21.517 1.00 75.00 81 GLY A C 1
ATOM 623 O O . GLY A 1 81 ? 11.589 -2.993 -20.794 1.00 75.00 81 GLY A O 1
ATOM 624 N N . ARG A 1 82 ? 11.134 -0.911 -21.501 1.00 68.31 82 ARG A N 1
ATOM 625 C CA . ARG A 1 82 ? 12.153 -0.236 -20.673 1.00 68.31 82 ARG A CA 1
ATOM 626 C C . ARG A 1 82 ? 11.841 -0.262 -19.172 1.00 68.31 82 ARG A C 1
ATOM 628 O O . ARG A 1 82 ? 12.696 0.111 -18.386 1.00 68.31 82 ARG A O 1
ATOM 635 N N . SER A 1 83 ? 10.634 -0.671 -18.783 1.00 64.06 83 SER A N 1
ATOM 636 C CA . SER A 1 83 ? 10.222 -0.779 -17.380 1.00 64.06 83 SER A CA 1
ATOM 637 C C . SER A 1 83 ? 10.523 -2.151 -16.762 1.00 64.06 83 SER A C 1
ATOM 639 O O . SER A 1 83 ? 10.190 -2.367 -15.604 1.00 64.06 83 SER A O 1
ATOM 641 N N . ALA A 1 84 ? 11.103 -3.089 -17.515 1.00 63.25 84 ALA A N 1
ATOM 642 C CA . ALA A 1 84 ? 11.463 -4.424 -17.028 1.00 63.25 84 ALA A CA 1
ATOM 643 C C . ALA A 1 84 ? 12.975 -4.604 -16.774 1.00 63.25 84 ALA A C 1
ATOM 645 O O . ALA A 1 84 ? 13.389 -5.708 -16.421 1.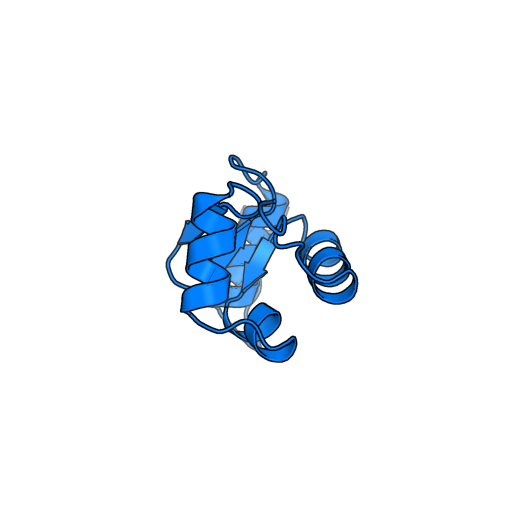00 63.25 84 ALA A O 1
ATOM 646 N N . GLY A 1 85 ? 13.785 -3.558 -16.990 1.00 49.38 85 GLY A N 1
ATOM 647 C CA . GLY A 1 85 ? 15.251 -3.583 -16.897 1.00 49.38 85 GLY A CA 1
ATOM 648 C C . GLY A 1 85 ? 15.795 -2.650 -15.832 1.00 49.38 85 GLY A C 1
ATOM 649 O O . GLY A 1 85 ? 15.198 -1.566 -15.655 1.00 49.38 85 GLY A O 1
#

pLDDT: mean 87.35, std 12.68, range [39.56, 97.12]

Radius of gyration: 13.18 Å; chains: 1; bounding box: 28×24×46 Å

Foldseek 3Di:
DDDPLDQPPVQVVVCVVQQFKDFPVSSVVVVDDPVNVVVCCVSLCWPDPDVGMIGSDVDRDLSNVLSVQQVVVPPPDDDDDPSVD

Secondary structure (DSSP, 8-state):
----PPPPHHHHHHHHHTTTEEEHHHHHHTT--HHHHHHHHHTTSSEEEETTEEESSSS--HHHHHHHHHHHH-TT----GGG--